Protein AF-A0A5M3MDR3-F1 (afdb_monomer_lite)

Sequence (171 aa):
MSASATVILEPVQQASSDFPTKTIELSDGSDPTILGKEGGPFQAVCQPGNGYFPSFEPPKTGSRTLKAFHARLRYDAAQSKVFIENDADHYGSWVFRNVPEGVDFVPLGHDSGKQTPNYELIALDTVGAKTDLRTGDIIQLGWRQPEPSANSPSRASHLPVCARVTVTLPI

Radius of gyration: 15.68 Å; chains: 1; bounding box: 40×36×50 Å

pLDDT: mean 81.67, std 16.54, range [41.62, 98.25]

Organism: Coniophora puteana (strain RWD-64-598) (NCBI:txid741705)

Secondary structure (DSSP, 8-state):
---EEEEEEEE-TTTS---PPEEEEEETTSPPEEEEETTSTT-----TTSSEE---BTTTB--SS--SS-EEEEEETTTTEEEEEE--SSS-EEEEESPPTT------BTT--S---S-EEEEE-STT-EEEE-TT-EEEESPBPPPP-TT-S-----PPEEEEEEEE---

Structure (mmCIF, N/CA/C/O backbone):
data_AF-A0A5M3MDR3-F1
#
_entry.id   AF-A0A5M3MDR3-F1
#
loop_
_atom_site.group_PDB
_atom_site.id
_atom_site.type_symbol
_atom_site.label_atom_id
_atom_site.label_alt_id
_atom_site.label_comp_id
_atom_site.label_asym_id
_atom_site.label_entity_id
_atom_site.label_seq_id
_atom_site.pdbx_PDB_ins_code
_atom_site.Cartn_x
_atom_site.Cartn_y
_atom_site.Cartn_z
_atom_site.occupancy
_atom_site.B_iso_or_equiv
_atom_site.auth_seq_id
_atom_site.auth_comp_id
_atom_site.auth_asym_id
_atom_site.auth_atom_id
_atom_site.pdbx_PDB_model_num
ATOM 1 N N . MET A 1 1 ? -8.427 12.213 22.757 1.00 56.41 1 MET A N 1
ATOM 2 C CA . MET A 1 1 ? -7.313 11.512 22.089 1.00 56.41 1 MET A CA 1
ATOM 3 C C . MET A 1 1 ? -7.760 11.292 20.658 1.00 56.41 1 MET A C 1
ATOM 5 O O . MET A 1 1 ? -8.879 10.824 20.491 1.00 56.41 1 MET A O 1
ATOM 9 N N . SER A 1 2 ? -6.989 11.719 19.657 1.00 73.56 2 SER A N 1
ATOM 10 C CA . SER A 1 2 ? -7.321 11.399 18.262 1.00 73.56 2 SER A CA 1
ATOM 11 C C . SER A 1 2 ? -7.068 9.912 18.041 1.00 73.56 2 SER A C 1
ATOM 13 O O . SER A 1 2 ? -6.025 9.411 18.455 1.00 73.56 2 SER A O 1
ATOM 15 N N . ALA A 1 3 ? -8.035 9.205 17.461 1.00 87.38 3 ALA A N 1
ATOM 16 C CA . ALA A 1 3 ? -7.879 7.795 17.134 1.00 87.38 3 ALA A CA 1
ATOM 17 C C . ALA A 1 3 ? -6.801 7.645 16.046 1.00 87.38 3 ALA A C 1
ATOM 19 O O . ALA A 1 3 ? -6.804 8.402 15.071 1.00 87.38 3 ALA A O 1
ATOM 20 N N . SER A 1 4 ? -5.894 6.683 16.209 1.00 92.69 4 SER A N 1
ATOM 21 C CA . SER A 1 4 ? -4.832 6.399 15.245 1.00 92.69 4 SER A CA 1
ATOM 22 C C . SER A 1 4 ? -4.782 4.919 14.894 1.00 92.69 4 SER A C 1
ATOM 24 O O . SER A 1 4 ? -5.032 4.065 15.742 1.00 92.69 4 SER A O 1
ATOM 26 N N . ALA A 1 5 ? -4.459 4.627 13.640 1.00 96.38 5 ALA A N 1
ATOM 27 C CA . ALA A 1 5 ? -4.195 3.288 13.143 1.00 96.38 5 ALA A CA 1
ATOM 28 C C . ALA A 1 5 ? -2.736 3.181 12.694 1.00 96.38 5 ALA A C 1
ATOM 30 O O . ALA A 1 5 ? -2.191 4.120 12.114 1.00 96.38 5 ALA A O 1
ATOM 31 N N . THR A 1 6 ? -2.134 2.015 12.891 1.00 97.44 6 THR A N 1
ATOM 32 C CA . THR A 1 6 ? -0.787 1.710 12.404 1.00 97.44 6 THR A CA 1
ATOM 33 C C . THR A 1 6 ? -0.889 0.808 11.180 1.00 97.44 6 THR A C 1
ATOM 35 O O . THR A 1 6 ? -1.601 -0.198 11.193 1.00 97.44 6 THR A O 1
ATOM 38 N N . VAL A 1 7 ? -0.151 1.143 10.124 1.00 98.12 7 VAL A N 1
ATOM 39 C CA . VAL A 1 7 ? 0.014 0.309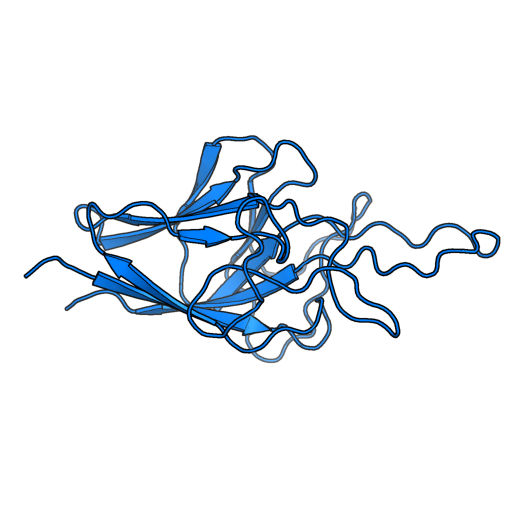 8.930 1.00 98.12 7 VAL A CA 1
ATOM 40 C C . VAL A 1 7 ? 1.468 -0.118 8.822 1.00 98.12 7 VAL A C 1
ATOM 42 O O . VAL A 1 7 ? 2.362 0.726 8.760 1.00 98.12 7 VAL A O 1
ATOM 45 N N . ILE A 1 8 ? 1.700 -1.425 8.756 1.00 98.06 8 ILE A N 1
ATOM 46 C CA . ILE A 1 8 ? 3.015 -1.997 8.480 1.00 98.06 8 ILE A CA 1
ATOM 47 C C . ILE A 1 8 ? 3.027 -2.521 7.043 1.00 98.06 8 ILE A C 1
ATOM 49 O O . ILE A 1 8 ? 2.125 -3.260 6.648 1.00 98.06 8 ILE A O 1
ATOM 53 N N . LEU A 1 9 ? 4.037 -2.123 6.266 1.00 96.56 9 LEU A N 1
ATOM 54 C CA . LEU A 1 9 ? 4.251 -2.558 4.884 1.00 96.56 9 LEU A CA 1
ATOM 55 C C . LEU A 1 9 ? 5.564 -3.332 4.793 1.00 96.56 9 LEU A C 1
ATOM 57 O O . LEU A 1 9 ? 6.644 -2.745 4.884 1.00 96.56 9 LEU A O 1
ATOM 61 N N . GLU A 1 10 ? 5.474 -4.641 4.595 1.00 93.94 10 GLU A N 1
ATOM 62 C CA . GLU A 1 10 ? 6.634 -5.529 4.499 1.00 93.94 10 GLU A CA 1
ATOM 63 C C . GLU A 1 10 ? 6.955 -5.854 3.038 1.00 93.94 10 GLU A C 1
ATOM 65 O O . GLU A 1 10 ? 6.036 -6.162 2.270 1.00 93.94 10 GLU A O 1
ATOM 70 N N . PRO A 1 11 ? 8.234 -5.816 2.623 1.00 90.56 11 PRO A N 1
ATOM 71 C CA . PRO A 1 11 ? 8.611 -6.143 1.256 1.00 90.56 11 PRO A CA 1
ATOM 72 C C . PRO A 1 11 ? 8.290 -7.603 0.933 1.00 90.56 11 PRO A C 1
ATOM 74 O O . PRO A 1 11 ? 8.631 -8.526 1.673 1.00 90.56 11 PRO A O 1
ATOM 77 N N . VAL A 1 12 ? 7.676 -7.828 -0.226 1.00 87.50 12 VAL A N 1
ATOM 78 C CA . VAL A 1 12 ? 7.453 -9.180 -0.743 1.00 87.50 12 VAL A CA 1
ATOM 79 C C . VAL A 1 12 ? 8.718 -9.633 -1.485 1.00 87.50 12 VAL A C 1
ATOM 81 O O . VAL A 1 12 ? 8.964 -9.204 -2.613 1.00 87.50 12 VAL A O 1
ATOM 84 N N . GLN A 1 13 ? 9.513 -10.498 -0.840 1.00 72.56 13 GLN A N 1
ATOM 85 C CA . GLN A 1 13 ? 10.902 -10.844 -1.212 1.00 72.56 13 GLN A CA 1
ATOM 86 C C . GLN A 1 13 ? 11.131 -11.254 -2.679 1.00 72.56 13 GLN A C 1
ATOM 88 O O . GLN A 1 13 ? 12.219 -11.045 -3.202 1.00 72.56 13 GLN A O 1
ATOM 93 N N . GLN A 1 14 ? 10.138 -11.833 -3.360 1.00 64.94 14 GLN A N 1
ATOM 94 C CA . GLN A 1 14 ? 10.282 -12.313 -4.746 1.00 64.94 14 GLN A CA 1
ATOM 95 C C . GLN A 1 14 ? 9.579 -11.434 -5.795 1.00 64.94 14 GLN A C 1
ATOM 97 O O . GLN A 1 14 ? 9.628 -11.721 -6.991 1.00 64.94 14 GLN A O 1
ATOM 102 N N . ALA A 1 15 ? 8.907 -10.369 -5.361 1.00 63.84 15 ALA A N 1
ATOM 103 C CA . ALA A 1 15 ? 7.922 -9.669 -6.177 1.00 63.84 15 ALA A CA 1
ATOM 104 C C . ALA A 1 15 ? 8.280 -8.206 -6.478 1.00 63.84 15 ALA A C 1
ATOM 106 O O . ALA A 1 15 ? 7.715 -7.606 -7.387 1.00 63.84 15 ALA A O 1
ATOM 107 N N . SER A 1 16 ? 9.191 -7.597 -5.724 1.00 66.44 16 SER A N 1
ATOM 108 C CA . SER A 1 16 ? 9.254 -6.138 -5.628 1.00 66.44 16 SER A CA 1
ATOM 109 C C . SER A 1 16 ? 10.668 -5.579 -5.706 1.00 66.44 16 SER A C 1
ATOM 111 O O . SER A 1 16 ? 11.651 -6.294 -5.551 1.00 66.44 16 SER A O 1
ATOM 113 N N . SER A 1 17 ? 10.760 -4.261 -5.897 1.00 69.38 17 SER A N 1
ATOM 114 C CA . SER A 1 17 ? 11.905 -3.488 -5.415 1.00 69.38 17 SER A CA 1
ATOM 115 C C . SER A 1 17 ? 12.130 -3.723 -3.917 1.00 69.38 17 SER A C 1
ATOM 117 O O . SER A 1 17 ? 11.156 -3.713 -3.161 1.00 69.38 17 SER A O 1
ATOM 119 N N . ASP A 1 18 ? 13.385 -3.860 -3.495 1.00 78.56 18 ASP A N 1
ATOM 120 C CA . ASP A 1 18 ? 13.758 -3.931 -2.080 1.00 78.56 18 ASP A CA 1
ATOM 121 C C . ASP A 1 18 ? 13.488 -2.597 -1.376 1.00 78.56 18 ASP A C 1
ATOM 123 O O . ASP A 1 18 ? 13.822 -1.535 -1.898 1.00 78.56 18 ASP A O 1
ATOM 127 N N . PHE A 1 19 ? 12.893 -2.642 -0.186 1.00 86.69 19 PHE A N 1
ATOM 128 C CA . PHE A 1 19 ? 12.720 -1.494 0.707 1.00 86.69 19 PHE A CA 1
ATOM 129 C C . PHE A 1 19 ? 12.670 -1.985 2.164 1.00 86.69 19 PHE A C 1
ATOM 131 O O . PHE A 1 19 ? 12.267 -3.124 2.402 1.00 86.69 19 PHE A O 1
ATOM 138 N N . PRO A 1 20 ? 13.080 -1.169 3.154 1.00 90.44 20 PRO A N 1
ATOM 139 C CA . PRO A 1 20 ? 12.924 -1.538 4.557 1.00 90.44 20 PRO A CA 1
ATOM 140 C C . PRO A 1 20 ? 11.441 -1.597 4.922 1.00 90.44 20 PRO A C 1
ATOM 142 O O . PRO A 1 20 ? 10.676 -0.760 4.442 1.00 90.44 20 PRO A O 1
ATOM 145 N N . THR A 1 21 ? 11.049 -2.512 5.812 1.00 94.12 21 THR A N 1
ATOM 146 C CA . THR A 1 21 ? 9.691 -2.538 6.375 1.00 94.12 21 THR A CA 1
ATOM 147 C C . THR A 1 21 ? 9.265 -1.139 6.812 1.00 94.12 21 THR A C 1
ATOM 149 O O . THR A 1 21 ? 10.010 -0.445 7.512 1.00 94.12 21 THR A O 1
ATOM 152 N N . LYS A 1 22 ? 8.080 -0.716 6.366 1.00 95.62 22 LYS A N 1
ATOM 153 C CA . LYS A 1 22 ? 7.514 0.584 6.724 1.00 95.62 22 LYS A CA 1
ATOM 154 C C . LYS A 1 22 ? 6.565 0.435 7.896 1.00 95.62 22 LYS A C 1
ATOM 156 O O . LYS A 1 22 ? 5.755 -0.482 7.877 1.00 95.62 22 LYS A O 1
ATOM 161 N N . THR A 1 23 ? 6.608 1.370 8.834 1.00 97.56 23 THR A N 1
ATOM 162 C CA . THR A 1 23 ? 5.627 1.524 9.911 1.00 97.56 23 THR A CA 1
ATOM 163 C C . THR A 1 23 ? 5.072 2.937 9.826 1.00 97.56 23 THR A C 1
ATOM 165 O O . THR A 1 23 ? 5.798 3.908 10.031 1.00 97.56 23 THR A O 1
ATOM 168 N N . ILE A 1 24 ? 3.796 3.050 9.469 1.00 96.62 24 ILE A N 1
ATOM 169 C CA . ILE A 1 24 ? 3.120 4.312 9.177 1.00 96.62 24 ILE A CA 1
ATOM 170 C C . ILE A 1 24 ? 1.986 4.497 10.182 1.00 96.62 24 ILE A C 1
ATOM 172 O O . ILE A 1 24 ? 1.055 3.696 10.228 1.00 96.62 24 ILE A O 1
ATOM 176 N N . GLU A 1 25 ? 2.055 5.575 10.956 1.00 96.12 25 GLU A N 1
ATOM 177 C CA . GLU A 1 25 ? 0.984 6.004 11.855 1.00 96.12 25 GLU A CA 1
ATOM 178 C C . GLU A 1 25 ? 0.010 6.914 11.100 1.00 96.12 25 GLU A C 1
ATOM 180 O O . GLU A 1 25 ? 0.407 7.916 10.504 1.00 96.12 25 GLU A O 1
ATOM 185 N N . LEU A 1 26 ? -1.275 6.574 11.129 1.00 95.44 26 LEU A N 1
ATOM 186 C CA . LEU A 1 26 ? -2.353 7.318 10.488 1.00 95.44 26 LEU A CA 1
ATOM 187 C C . LEU A 1 26 ? -3.300 7.834 11.566 1.00 95.44 26 LEU A C 1
ATOM 189 O O . LEU A 1 26 ? -3.950 7.046 12.247 1.00 95.44 26 LEU A O 1
ATOM 193 N N . SER A 1 27 ? -3.400 9.151 11.716 1.00 93.94 27 SER A N 1
ATOM 194 C CA . SER A 1 27 ? -4.342 9.767 12.652 1.00 93.94 27 SER A CA 1
ATOM 195 C C . SER A 1 27 ? -5.622 10.174 11.933 1.00 93.94 27 SER A C 1
ATOM 197 O O . SER A 1 27 ? -5.587 10.649 10.799 1.00 93.94 27 SER A O 1
ATOM 199 N N . ASP A 1 28 ? -6.766 10.014 12.591 1.00 91.31 28 ASP A N 1
ATOM 200 C CA . ASP A 1 28 ? -8.024 10.522 12.047 1.00 91.31 28 ASP A CA 1
ATOM 201 C C . ASP A 1 28 ? -7.974 12.053 11.916 1.00 91.31 28 ASP A C 1
ATOM 203 O O . ASP A 1 28 ? -7.486 12.756 12.806 1.00 91.31 28 ASP A O 1
ATOM 207 N N . GLY A 1 29 ? -8.441 12.567 10.777 1.00 85.19 29 GLY A N 1
ATOM 208 C CA . GLY A 1 29 ? -8.397 13.995 10.455 1.00 85.19 29 GLY A CA 1
ATOM 209 C C . GLY A 1 29 ? -7.013 14.562 10.106 1.00 85.19 29 GLY A C 1
ATOM 210 O O . GLY A 1 29 ? -6.923 15.764 9.857 1.00 85.19 29 GLY A O 1
ATOM 211 N N . SER A 1 30 ? -5.948 13.748 10.063 1.00 90.81 30 SER A N 1
ATOM 212 C CA . SER A 1 30 ? -4.655 14.185 9.521 1.00 90.81 30 SER A CA 1
ATOM 213 C C . SER A 1 30 ? -4.638 14.142 7.995 1.00 90.81 30 SER A C 1
ATOM 215 O O . SER A 1 30 ? -5.447 13.456 7.361 1.00 90.81 30 SER A O 1
ATOM 217 N N . ASP A 1 31 ? -3.658 14.824 7.402 1.00 91.62 31 ASP A N 1
ATOM 218 C CA . ASP A 1 31 ? -3.370 14.654 5.983 1.00 91.62 31 ASP A CA 1
ATOM 219 C C . ASP A 1 31 ? -3.078 13.176 5.672 1.00 91.62 31 ASP A C 1
ATOM 221 O O . ASP A 1 31 ? -2.485 12.464 6.497 1.00 91.62 31 ASP A O 1
ATOM 225 N N . PRO A 1 32 ? -3.507 12.683 4.498 1.00 94.00 32 PRO A N 1
ATOM 226 C CA . PRO A 1 32 ? -3.229 11.318 4.094 1.00 94.00 32 PRO A CA 1
ATOM 227 C C . PRO A 1 32 ? -1.722 11.097 3.945 1.00 94.00 32 PRO A C 1
ATOM 229 O O . PRO A 1 32 ? -0.998 11.949 3.425 1.00 94.00 32 PRO A O 1
ATOM 232 N N . THR A 1 33 ? -1.250 9.912 4.330 1.00 95.12 33 THR A N 1
ATOM 233 C CA . THR A 1 33 ? 0.142 9.541 4.070 1.00 95.12 33 THR A CA 1
ATOM 234 C C . THR A 1 33 ? 0.307 9.176 2.607 1.00 95.12 33 THR A C 1
ATOM 236 O O . THR A 1 33 ? -0.397 8.321 2.073 1.00 95.12 33 THR A O 1
ATOM 239 N N . ILE A 1 34 ? 1.275 9.806 1.961 1.00 94.81 34 ILE A N 1
ATOM 240 C CA . ILE A 1 34 ? 1.597 9.576 0.559 1.00 94.81 34 ILE A CA 1
ATOM 241 C C . ILE A 1 34 ? 2.454 8.321 0.436 1.00 94.81 34 ILE A C 1
ATOM 243 O O . ILE A 1 34 ? 3.503 8.215 1.071 1.00 94.81 34 ILE A O 1
ATOM 247 N N . LEU A 1 35 ? 2.028 7.416 -0.440 1.00 94.44 35 LEU A N 1
ATOM 248 C CA . LEU A 1 35 ? 2.840 6.334 -0.968 1.00 94.44 35 LEU A CA 1
ATOM 249 C C . LEU A 1 35 ? 3.414 6.758 -2.317 1.00 94.44 35 LEU A C 1
ATOM 251 O O . LEU A 1 35 ? 2.670 7.096 -3.243 1.00 94.44 35 LEU A O 1
ATOM 255 N N . GLY A 1 36 ? 4.734 6.751 -2.444 1.00 91.69 36 GLY A N 1
ATOM 256 C CA . GLY A 1 36 ? 5.355 7.302 -3.638 1.00 91.69 36 GLY A CA 1
ATOM 257 C C . GLY A 1 36 ? 6.845 7.064 -3.736 1.00 91.69 36 GLY A C 1
ATOM 258 O O . GLY A 1 36 ? 7.462 6.419 -2.897 1.00 91.69 36 GLY A O 1
ATOM 259 N N . LYS A 1 37 ? 7.429 7.557 -4.816 1.00 89.38 37 LYS A N 1
ATOM 260 C CA . LYS A 1 37 ? 8.850 7.393 -5.103 1.00 89.38 37 LYS A CA 1
ATOM 261 C C . LYS A 1 37 ? 9.685 8.395 -4.310 1.00 89.38 37 LYS A C 1
ATOM 263 O O . LYS A 1 37 ? 9.350 9.580 -4.264 1.00 89.38 37 LYS A O 1
ATOM 268 N N . GLU A 1 38 ? 10.786 7.926 -3.732 1.00 87.69 38 GLU A N 1
ATOM 269 C CA . GLU A 1 38 ? 11.810 8.793 -3.147 1.00 87.69 38 GLU A CA 1
ATOM 270 C C . GLU A 1 38 ? 12.342 9.795 -4.191 1.00 87.69 38 GLU A C 1
ATOM 272 O O . GLU A 1 38 ? 12.200 9.607 -5.407 1.00 87.69 38 GLU A O 1
ATOM 277 N N . GLY A 1 39 ? 12.929 10.895 -3.722 1.00 79.00 39 GLY A N 1
ATOM 278 C CA . GLY A 1 39 ? 13.385 11.969 -4.607 1.00 79.00 39 GLY A CA 1
ATOM 279 C C . GLY A 1 39 ? 12.241 12.723 -5.301 1.00 79.00 39 GLY A C 1
ATOM 280 O O . GLY A 1 39 ? 12.490 13.481 -6.236 1.00 79.00 39 GLY A O 1
ATOM 281 N N . GLY A 1 40 ? 10.988 12.521 -4.866 1.00 70.00 40 GLY A N 1
ATOM 282 C CA . GLY A 1 40 ? 9.816 13.294 -5.289 1.00 70.00 40 GLY A CA 1
ATOM 283 C C . GLY A 1 40 ? 9.928 14.800 -4.980 1.00 70.00 40 GLY A C 1
ATOM 284 O O . GLY A 1 40 ? 10.998 15.281 -4.610 1.00 70.00 40 GLY A O 1
ATOM 285 N N . PRO A 1 41 ? 8.838 15.584 -5.073 1.00 61.06 41 PRO A N 1
ATOM 286 C CA . PRO A 1 41 ? 8.884 17.053 -4.965 1.00 61.06 41 PRO A CA 1
ATOM 287 C C . PRO A 1 41 ? 9.341 17.598 -3.601 1.00 61.06 41 PRO A C 1
ATOM 289 O O . PRO A 1 41 ? 9.508 18.804 -3.455 1.00 61.06 41 PRO A O 1
ATOM 292 N N . PHE A 1 42 ? 9.608 16.718 -2.633 1.00 68.62 42 PHE A N 1
ATOM 293 C CA . PHE A 1 42 ? 10.167 17.048 -1.323 1.00 68.62 42 PHE A CA 1
ATOM 294 C C . PHE A 1 42 ? 11.563 16.463 -1.076 1.00 68.62 42 PHE A C 1
ATOM 296 O O . PHE A 1 42 ? 12.033 16.497 0.055 1.00 68.62 42 PHE A O 1
ATOM 303 N N . GLN A 1 43 ? 12.204 15.871 -2.093 1.00 75.19 43 GLN A N 1
ATOM 304 C CA . GLN A 1 43 ? 13.476 15.144 -1.951 1.00 75.19 43 GLN A CA 1
ATOM 305 C C . GLN A 1 43 ? 13.442 14.098 -0.821 1.00 75.19 43 GLN A C 1
ATOM 307 O O . GLN A 1 43 ? 14.444 13.826 -0.165 1.00 75.19 43 GLN A O 1
ATOM 312 N N . ALA A 1 44 ? 12.260 13.523 -0.575 1.00 82.62 44 ALA A N 1
ATOM 313 C CA . ALA A 1 44 ? 12.061 12.577 0.508 1.00 82.62 44 ALA A CA 1
ATOM 314 C C . ALA A 1 44 ? 12.904 11.319 0.275 1.00 82.62 44 ALA A C 1
ATOM 316 O O . ALA A 1 44 ? 12.945 10.799 -0.840 1.00 82.62 44 ALA A O 1
ATOM 317 N N . VAL A 1 45 ? 13.546 10.836 1.337 1.00 87.81 45 VAL A N 1
ATOM 318 C CA . VAL A 1 45 ? 14.370 9.621 1.334 1.00 87.81 45 VAL A CA 1
ATOM 319 C C . VAL A 1 45 ? 13.514 8.428 1.754 1.00 87.81 45 VAL A C 1
ATOM 321 O O . VAL A 1 45 ? 12.651 8.556 2.630 1.00 87.81 45 VAL A O 1
ATOM 324 N N . CYS A 1 46 ? 13.759 7.256 1.167 1.00 88.12 46 CYS A N 1
ATOM 325 C CA . CYS A 1 46 ? 13.144 6.014 1.619 1.00 88.12 46 CYS A CA 1
ATOM 326 C C . CYS A 1 46 ? 13.546 5.698 3.073 1.00 88.12 46 CYS A C 1
ATOM 328 O O . CYS A 1 46 ? 14.692 5.353 3.354 1.00 88.12 46 CYS A O 1
ATOM 330 N N . GLN A 1 47 ? 12.597 5.792 4.010 1.00 90.31 47 GLN A N 1
ATOM 331 C CA . GLN A 1 47 ? 12.833 5.521 5.435 1.00 90.31 47 GLN A CA 1
ATOM 332 C C . GLN A 1 47 ? 11.712 4.665 6.042 1.00 90.31 47 GLN A C 1
ATOM 334 O O . GLN A 1 47 ? 10.585 4.737 5.556 1.00 90.31 47 GLN A O 1
ATOM 339 N N . PRO A 1 48 ? 11.966 3.876 7.102 1.00 92.44 48 PRO A N 1
ATOM 340 C CA . PRO A 1 48 ? 10.941 3.028 7.722 1.00 92.44 48 PRO A CA 1
ATOM 341 C C . PRO A 1 48 ? 9.677 3.781 8.168 1.00 92.44 48 PRO A C 1
ATOM 343 O O . PRO A 1 48 ? 8.584 3.242 8.085 1.00 92.44 48 PRO A O 1
ATOM 346 N N . GLY A 1 49 ? 9.795 5.038 8.602 1.00 91.69 49 GLY A N 1
ATOM 347 C CA . GLY A 1 49 ? 8.666 5.820 9.127 1.00 91.69 49 GLY A CA 1
ATOM 348 C C . GLY A 1 49 ? 7.834 6.579 8.087 1.00 91.69 49 GLY A C 1
ATOM 349 O O . GLY A 1 49 ? 7.091 7.478 8.467 1.00 91.69 49 GLY A O 1
ATOM 350 N N . ASN A 1 50 ? 7.998 6.317 6.785 1.00 91.62 50 ASN A N 1
ATOM 351 C CA . ASN A 1 50 ? 7.286 7.049 5.733 1.00 91.62 50 ASN A CA 1
ATOM 352 C C . ASN A 1 50 ? 6.804 6.148 4.585 1.00 91.62 50 ASN A C 1
ATOM 354 O O . ASN A 1 50 ? 7.209 4.995 4.456 1.00 91.62 50 ASN A O 1
ATOM 358 N N . GLY A 1 51 ? 5.952 6.700 3.720 1.00 91.25 51 GLY A N 1
ATOM 359 C CA . GLY A 1 51 ? 5.425 6.005 2.544 1.00 91.25 51 GLY A CA 1
ATOM 360 C C . GLY A 1 51 ? 6.296 6.086 1.284 1.00 91.25 51 GLY A C 1
ATOM 361 O O . GLY A 1 51 ? 5.827 5.739 0.202 1.00 91.25 51 GLY A O 1
ATOM 362 N N . TYR A 1 52 ? 7.548 6.549 1.374 1.00 91.81 52 TYR A N 1
ATOM 363 C CA . TYR A 1 52 ? 8.405 6.698 0.194 1.00 91.81 52 TYR A CA 1
ATOM 364 C C . TYR A 1 52 ? 9.241 5.444 -0.070 1.00 91.81 52 TYR A C 1
ATOM 366 O O . TYR A 1 52 ? 9.879 4.911 0.838 1.00 91.81 52 TYR A O 1
ATOM 374 N N . PHE A 1 53 ? 9.271 4.989 -1.319 1.00 90.06 53 PHE A N 1
ATOM 375 C CA . PHE A 1 53 ? 9.973 3.784 -1.764 1.00 90.06 53 PHE A CA 1
ATOM 376 C C . PHE A 1 53 ? 11.163 4.120 -2.665 1.00 90.06 53 PHE A C 1
ATOM 378 O O . PHE A 1 53 ? 11.128 5.158 -3.334 1.00 90.06 53 PHE A O 1
ATOM 385 N N . PRO A 1 54 ? 12.185 3.246 -2.740 1.00 83.12 54 PRO A N 1
ATOM 386 C CA . PRO A 1 54 ? 13.387 3.528 -3.505 1.00 83.12 54 PRO A CA 1
ATOM 387 C C . PRO A 1 54 ? 13.101 3.839 -4.974 1.00 83.12 54 PRO A C 1
ATOM 389 O O . PRO A 1 54 ? 12.360 3.134 -5.673 1.00 83.12 54 PRO A O 1
ATOM 392 N N . SER A 1 55 ? 13.715 4.918 -5.433 1.00 75.56 55 SER A N 1
ATOM 393 C CA . SER A 1 55 ? 13.864 5.261 -6.833 1.00 75.56 55 SER A CA 1
ATOM 394 C C . SER A 1 55 ? 14.944 4.371 -7.423 1.00 75.56 55 SER A C 1
ATOM 396 O O . SER A 1 55 ? 15.764 3.808 -6.707 1.00 75.56 55 SER A O 1
ATOM 398 N N . PHE A 1 5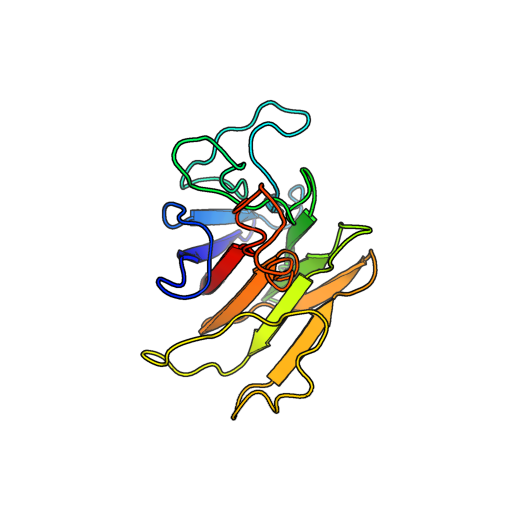6 ? 14.922 4.187 -8.740 1.00 67.75 56 PHE A N 1
ATOM 399 C CA . PHE A 1 56 ? 15.946 3.374 -9.374 1.00 67.75 56 PHE A CA 1
ATOM 400 C C . PHE A 1 56 ? 17.329 4.032 -9.245 1.00 67.75 56 PHE A C 1
ATOM 402 O O . PHE A 1 56 ? 17.611 4.969 -9.994 1.00 67.75 56 PHE A O 1
ATOM 409 N N . GLU A 1 57 ? 18.201 3.489 -8.392 1.00 54.72 57 GLU A N 1
ATOM 410 C CA . GLU A 1 57 ? 19.622 3.853 -8.336 1.00 54.72 57 GLU A CA 1
ATOM 411 C C . GLU A 1 57 ? 20.526 2.696 -8.820 1.00 54.72 57 GLU A C 1
ATOM 413 O O . GLU A 1 57 ? 20.338 1.532 -8.437 1.00 54.72 57 GLU A O 1
ATOM 418 N N . PRO A 1 58 ? 21.515 2.960 -9.700 1.00 46.56 58 PRO A N 1
ATOM 419 C CA . PRO A 1 58 ? 22.586 2.006 -9.993 1.00 46.56 58 PRO A CA 1
ATOM 420 C C . PRO A 1 58 ? 23.395 1.697 -8.716 1.00 46.56 58 PRO A C 1
ATOM 422 O O . PRO A 1 58 ? 23.702 2.629 -7.981 1.00 46.56 58 PRO A O 1
ATOM 425 N N . PRO A 1 59 ? 23.811 0.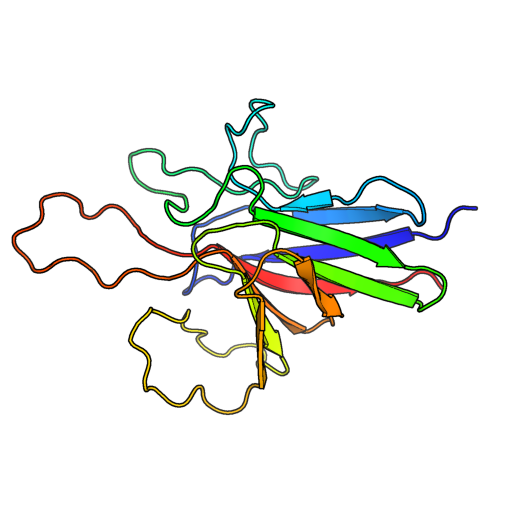441 -8.446 1.00 46.50 59 PRO A N 1
ATOM 426 C CA . PRO A 1 59 ? 23.885 -0.690 -9.370 1.00 46.50 59 PRO A CA 1
ATOM 427 C C . PRO A 1 59 ? 22.642 -1.594 -9.435 1.00 46.50 59 PRO A C 1
ATOM 429 O O . PRO A 1 59 ? 22.698 -2.554 -10.202 1.00 46.50 59 PRO A O 1
ATOM 432 N N . LYS A 1 60 ? 21.559 -1.300 -8.694 1.00 52.81 60 LYS A N 1
ATOM 433 C CA . LYS A 1 60 ? 20.158 -1.767 -8.862 1.00 52.81 60 LYS A CA 1
ATOM 434 C C . LYS A 1 60 ? 19.456 -1.754 -7.503 1.00 52.81 60 LYS A C 1
ATOM 436 O O . LYS A 1 60 ? 19.694 -2.668 -6.729 1.00 52.81 60 LYS A O 1
ATOM 441 N N . THR A 1 61 ? 18.498 -0.862 -7.304 1.00 56.31 61 THR A N 1
ATOM 442 C CA . THR A 1 61 ? 17.274 -1.096 -6.510 1.00 56.31 61 THR A CA 1
ATOM 443 C C . THR A 1 61 ? 16.278 0.011 -6.857 1.00 56.31 61 THR A C 1
ATOM 445 O O . THR A 1 61 ? 16.702 1.108 -7.192 1.00 56.31 61 THR A O 1
ATOM 448 N N . GLY A 1 62 ? 14.970 -0.275 -6.858 1.00 56.88 62 GLY A N 1
ATOM 449 C CA . GLY A 1 62 ? 13.910 0.735 -7.015 1.00 56.88 62 GLY A CA 1
ATOM 450 C C . GLY A 1 62 ? 12.972 0.561 -8.216 1.00 56.88 62 GLY A C 1
ATOM 451 O O . GLY A 1 62 ? 13.249 -0.187 -9.160 1.00 56.88 62 GLY A O 1
ATOM 452 N N . SER A 1 63 ? 11.831 1.257 -8.163 1.00 69.38 63 SER A N 1
ATOM 453 C CA . SER A 1 63 ? 10.754 1.151 -9.158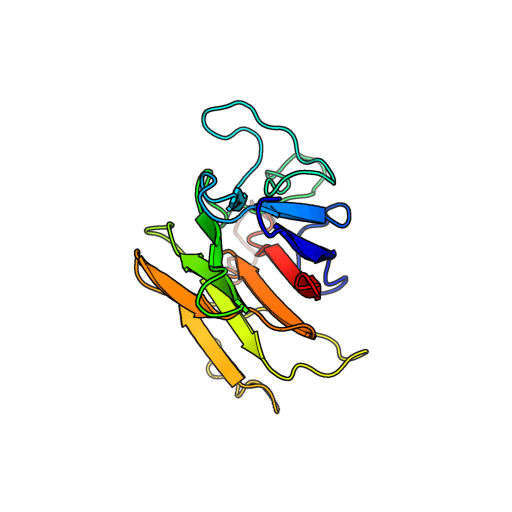 1.00 69.38 63 SER A CA 1
ATOM 454 C C . SER A 1 63 ? 10.745 2.327 -10.140 1.00 69.38 63 SER A C 1
ATOM 456 O O . SER A 1 63 ? 10.709 3.496 -9.752 1.00 69.38 63 SER A O 1
ATOM 458 N N . ARG A 1 64 ? 10.728 2.020 -11.446 1.00 73.06 64 ARG A N 1
ATOM 459 C CA . ARG A 1 64 ? 10.474 3.007 -12.517 1.00 73.06 64 ARG A CA 1
ATOM 460 C C . ARG A 1 64 ? 8.991 3.280 -12.753 1.00 73.06 64 ARG A C 1
ATOM 462 O O . ARG A 1 64 ? 8.657 4.260 -13.415 1.00 73.06 64 ARG A O 1
ATOM 469 N N . THR A 1 65 ? 8.120 2.406 -12.261 1.00 79.38 65 THR A N 1
ATOM 470 C CA . THR A 1 65 ? 6.677 2.474 -12.500 1.00 79.38 65 THR A CA 1
ATOM 471 C C . THR A 1 65 ? 5.945 3.256 -11.408 1.00 79.38 65 THR A C 1
ATOM 473 O O . THR A 1 65 ? 4.820 3.705 -11.614 1.00 79.38 65 THR A O 1
ATOM 476 N N . LEU A 1 66 ? 6.626 3.532 -10.295 1.00 86.75 66 LEU A N 1
ATOM 477 C CA . LEU A 1 66 ? 6.128 4.361 -9.209 1.00 86.75 66 LEU A CA 1
ATOM 478 C C . LEU A 1 66 ? 6.256 5.870 -9.504 1.00 86.75 66 LEU A C 1
ATOM 480 O O . LEU A 1 66 ? 7.305 6.371 -9.926 1.00 86.75 66 LEU A O 1
ATOM 484 N N . LYS A 1 67 ? 5.183 6.618 -9.231 1.00 87.81 67 LYS A N 1
ATOM 485 C CA . LYS A 1 67 ? 5.153 8.091 -9.286 1.00 87.81 67 LYS A CA 1
ATOM 486 C C . LYS A 1 67 ? 5.590 8.686 -7.945 1.00 87.81 67 LYS A C 1
ATOM 488 O O . LYS A 1 67 ? 5.567 8.013 -6.922 1.00 87.81 67 LYS A O 1
ATOM 493 N N . ALA A 1 68 ? 5.978 9.961 -7.940 1.00 88.38 68 ALA A N 1
ATOM 494 C CA . ALA A 1 68 ? 6.321 10.668 -6.701 1.00 88.38 68 ALA A CA 1
ATOM 495 C C . ALA A 1 68 ? 5.133 10.747 -5.722 1.00 88.38 68 ALA A C 1
ATOM 497 O O . ALA A 1 68 ? 5.318 10.574 -4.524 1.00 88.38 68 ALA A O 1
ATOM 498 N N . PHE A 1 69 ? 3.927 10.932 -6.259 1.00 91.19 69 PHE A N 1
ATOM 499 C CA . PHE A 1 69 ? 2.648 10.761 -5.575 1.00 91.19 69 PHE A CA 1
ATOM 500 C C . PHE A 1 69 ? 1.908 9.652 -6.306 1.00 91.19 69 PHE A C 1
ATOM 502 O O . PHE A 1 69 ? 1.538 9.843 -7.463 1.00 91.19 69 PHE A O 1
ATOM 509 N N . HIS A 1 70 ? 1.815 8.466 -5.709 1.00 93.12 70 HIS A N 1
ATOM 510 C CA . HIS A 1 70 ? 1.274 7.306 -6.411 1.00 93.12 70 HIS A CA 1
ATOM 511 C C . HIS A 1 70 ? -0.014 6.788 -5.782 1.00 93.12 70 HIS A C 1
ATOM 513 O O . HIS A 1 70 ? -0.996 6.560 -6.480 1.00 93.12 70 HIS A O 1
ATOM 519 N N . ALA A 1 71 ? -0.026 6.650 -4.464 1.00 96.38 71 ALA A N 1
ATOM 520 C CA . ALA A 1 71 ? -1.224 6.312 -3.718 1.00 96.38 71 ALA A CA 1
ATOM 521 C C . ALA A 1 71 ? -1.250 7.070 -2.392 1.00 96.38 71 ALA A C 1
ATOM 523 O O . ALA A 1 71 ? -0.265 7.686 -1.982 1.00 96.38 71 ALA A O 1
ATOM 524 N N . ARG A 1 72 ? -2.392 7.033 -1.717 1.00 96.81 72 ARG A N 1
ATOM 525 C CA . ARG A 1 72 ? -2.608 7.670 -0.420 1.00 96.81 72 ARG A CA 1
ATOM 526 C C . ARG A 1 72 ? -3.164 6.659 0.562 1.00 96.81 72 ARG A C 1
ATOM 528 O O . ARG A 1 72 ? -4.071 5.908 0.218 1.00 96.81 72 ARG A O 1
ATOM 535 N N . LEU A 1 73 ? -2.639 6.673 1.780 1.00 97.75 73 LEU A N 1
ATOM 536 C CA . LEU A 1 73 ? -3.194 5.960 2.921 1.00 97.75 73 LEU A CA 1
ATOM 537 C C . LEU A 1 73 ? -3.940 6.934 3.821 1.00 97.75 73 LEU A C 1
ATOM 539 O O . LEU A 1 73 ? -3.426 8.005 4.154 1.00 97.75 73 LEU A O 1
ATOM 543 N N . ARG A 1 74 ? -5.139 6.547 4.248 1.00 96.81 74 ARG A N 1
ATOM 544 C CA . ARG A 1 74 ? -5.950 7.343 5.172 1.00 96.81 74 ARG A CA 1
ATOM 545 C C . ARG A 1 74 ? -6.675 6.445 6.159 1.00 96.81 74 ARG A C 1
ATOM 547 O O . ARG A 1 74 ? -7.291 5.464 5.752 1.00 96.81 74 ARG A O 1
ATOM 554 N N . TYR A 1 75 ? -6.627 6.809 7.434 1.00 96.94 75 TYR A N 1
ATOM 555 C CA . TYR A 1 75 ? -7.479 6.216 8.457 1.00 96.94 75 TYR A CA 1
ATOM 556 C C . TYR A 1 75 ? -8.803 6.987 8.536 1.00 96.94 75 TYR A C 1
ATOM 558 O O . TYR A 1 75 ? -8.814 8.213 8.464 1.00 96.94 75 TYR A O 1
ATOM 566 N N . ASP A 1 76 ? -9.908 6.255 8.625 1.00 95.12 76 ASP A N 1
ATOM 567 C CA . ASP A 1 76 ? -11.257 6.774 8.833 1.00 95.12 76 ASP A CA 1
ATOM 568 C C . ASP A 1 76 ? -11.788 6.185 10.144 1.00 95.12 76 ASP A C 1
ATOM 570 O O . ASP A 1 76 ? -12.120 4.993 10.209 1.00 95.12 76 ASP A O 1
ATOM 574 N N . ALA A 1 77 ? -11.846 7.010 11.195 1.00 93.94 77 ALA A N 1
ATOM 575 C CA . ALA A 1 77 ? -12.292 6.554 12.509 1.00 93.94 77 ALA A CA 1
ATOM 576 C C . ALA A 1 77 ? -13.786 6.218 12.558 1.00 93.94 77 ALA A C 1
ATOM 578 O O . ALA A 1 77 ? -14.173 5.329 13.314 1.00 93.94 77 ALA A O 1
ATOM 579 N N . ALA A 1 78 ? -14.619 6.871 11.741 1.00 93.06 78 ALA A N 1
ATOM 580 C CA . ALA A 1 78 ? -16.059 6.615 11.713 1.00 93.06 78 ALA A CA 1
ATOM 581 C C . ALA A 1 78 ? -16.374 5.210 11.184 1.00 93.06 78 ALA A C 1
ATOM 583 O O . ALA A 1 78 ? -17.360 4.596 11.589 1.00 93.06 78 ALA A O 1
ATOM 584 N N . GLN A 1 79 ? -15.528 4.697 10.288 1.00 93.69 79 GLN A N 1
ATOM 585 C CA . GLN A 1 79 ? -15.645 3.343 9.746 1.00 93.69 79 GLN A CA 1
ATOM 586 C C . GLN A 1 79 ? -14.708 2.332 10.413 1.00 93.69 79 GLN A C 1
ATOM 588 O O . GLN A 1 79 ? -14.808 1.145 10.103 1.00 93.69 79 GLN A O 1
ATOM 593 N N . SER A 1 80 ? -13.792 2.794 11.271 1.00 94.25 80 SER A N 1
ATOM 594 C CA . SER A 1 80 ? -12.675 2.011 11.810 1.00 94.25 80 SER A CA 1
ATOM 595 C C . SER A 1 80 ? -11.927 1.261 10.701 1.00 94.25 80 SER A C 1
ATOM 597 O O . SER A 1 80 ? -11.745 0.047 10.758 1.00 94.25 80 SER A O 1
ATOM 599 N N . LYS A 1 81 ? -11.539 1.980 9.640 1.00 96.62 81 LYS A N 1
ATOM 600 C CA . LYS A 1 81 ? -10.888 1.401 8.453 1.00 96.62 81 LYS A CA 1
ATOM 601 C C . LYS A 1 81 ? -9.713 2.239 7.985 1.00 96.62 81 LYS A C 1
ATOM 603 O O . LYS A 1 81 ? -9.750 3.465 8.027 1.00 96.62 81 LYS A O 1
ATOM 608 N N . VAL A 1 82 ? -8.700 1.560 7.459 1.00 97.94 82 VAL A N 1
ATOM 609 C CA . VAL A 1 82 ? -7.651 2.183 6.649 1.00 97.94 82 VAL A CA 1
ATOM 610 C C . VAL A 1 82 ? -8.020 2.012 5.183 1.00 97.94 82 VAL A C 1
ATOM 612 O O . VAL A 1 82 ? -8.403 0.924 4.767 1.00 97.94 82 VAL A O 1
ATOM 615 N N . PHE A 1 83 ? -7.894 3.075 4.399 1.00 98.06 83 PHE A N 1
ATOM 616 C CA . PHE A 1 83 ? -8.107 3.063 2.958 1.00 98.06 83 PHE A CA 1
ATOM 617 C C . PHE A 1 83 ? -6.801 3.320 2.221 1.00 98.06 83 PHE A C 1
ATOM 619 O O . PHE A 1 83 ? -6.006 4.162 2.644 1.00 98.06 83 PHE A O 1
ATOM 626 N N . ILE A 1 84 ? -6.640 2.641 1.089 1.00 98.25 84 ILE A N 1
ATOM 627 C CA . ILE A 1 84 ? -5.710 3.028 0.033 1.00 98.25 84 ILE A CA 1
ATOM 628 C C . ILE A 1 84 ? -6.496 3.648 -1.120 1.00 98.25 84 ILE A C 1
ATOM 630 O O . ILE A 1 84 ? -7.533 3.123 -1.524 1.00 98.25 84 ILE A O 1
ATOM 634 N N . GLU A 1 85 ? -5.999 4.761 -1.641 1.00 97.62 85 GLU A N 1
ATOM 635 C CA . GLU A 1 85 ? -6.555 5.471 -2.791 1.00 97.62 85 GLU A CA 1
ATOM 636 C C . GLU A 1 85 ? -5.467 5.670 -3.845 1.00 97.62 85 GLU A C 1
ATOM 638 O O . GLU A 1 85 ? -4.360 6.101 -3.518 1.00 97.62 85 GLU A O 1
ATOM 643 N N . ASN A 1 86 ? -5.769 5.348 -5.101 1.00 95.75 86 ASN A N 1
ATOM 644 C CA . ASN A 1 86 ? -4.863 5.588 -6.215 1.00 95.75 86 ASN A CA 1
ATOM 645 C C . ASN A 1 86 ? -4.855 7.079 -6.581 1.00 95.75 86 ASN A C 1
ATOM 647 O O . ASN A 1 86 ? -5.894 7.657 -6.893 1.00 95.75 86 ASN A O 1
ATOM 651 N N . ASP A 1 87 ? -3.669 7.681 -6.584 1.00 93.62 87 ASP A N 1
ATOM 652 C CA . ASP A 1 87 ? -3.438 9.085 -6.954 1.00 93.62 87 ASP A CA 1
ATOM 653 C C . ASP A 1 87 ? -2.601 9.194 -8.242 1.00 93.62 87 ASP A C 1
ATOM 655 O O . ASP A 1 87 ? -2.378 10.279 -8.775 1.00 93.62 87 ASP A O 1
ATOM 659 N N . ALA A 1 88 ? -2.126 8.058 -8.765 1.00 85.75 88 ALA A N 1
ATOM 660 C CA . ALA A 1 88 ? -1.383 8.001 -10.008 1.00 85.75 88 ALA A CA 1
ATOM 661 C C . ALA A 1 88 ? -2.317 7.967 -11.220 1.00 85.75 88 ALA A C 1
ATOM 663 O O . ALA A 1 88 ? -3.157 7.081 -11.373 1.00 85.75 88 ALA A O 1
ATOM 664 N N . ASP A 1 89 ? -2.053 8.870 -12.160 1.00 81.38 89 ASP A N 1
ATOM 665 C CA . ASP A 1 89 ? -2.608 8.883 -13.517 1.00 81.38 89 ASP A CA 1
ATOM 666 C C . ASP A 1 89 ? -1.973 7.836 -14.449 1.00 81.38 89 ASP A C 1
ATOM 668 O O . ASP A 1 89 ? -2.159 7.853 -15.664 1.00 81.38 89 ASP A O 1
ATOM 672 N N . HIS A 1 90 ? -1.152 6.952 -13.888 1.00 76.50 90 HIS A N 1
ATOM 673 C CA . HIS A 1 90 ? -0.239 6.122 -14.640 1.00 76.50 90 HIS A CA 1
ATOM 674 C C . HIS A 1 90 ? 0.091 4.862 -13.864 1.00 76.50 90 HIS A C 1
ATOM 676 O O . HIS A 1 90 ? 0.543 4.921 -12.720 1.00 76.50 90 HIS A O 1
ATOM 682 N N . TYR A 1 91 ? -0.081 3.731 -14.539 1.00 82.38 91 TYR A N 1
ATOM 683 C CA . TYR A 1 91 ? 0.281 2.411 -14.046 1.00 82.38 91 TYR A CA 1
ATOM 684 C C . TYR A 1 91 ? -0.435 1.935 -12.785 1.00 82.38 91 TYR A C 1
ATOM 686 O O . TYR A 1 91 ? -0.031 0.882 -12.329 1.00 82.38 91 TYR A O 1
ATOM 694 N N . GLY A 1 92 ? -1.452 2.642 -12.277 1.00 87.88 92 GLY A N 1
ATOM 695 C CA . GLY A 1 92 ? -2.424 2.177 -11.278 1.00 87.88 92 GLY A CA 1
ATOM 696 C C . GLY A 1 92 ? -1.873 1.613 -9.964 1.00 87.88 92 GLY A C 1
ATOM 697 O O . GLY A 1 92 ? -0.671 1.471 -9.746 1.00 87.88 92 GLY A O 1
ATOM 698 N N . SER A 1 93 ? -2.799 1.254 -9.081 1.00 92.38 93 SER A N 1
ATOM 699 C CA . SER A 1 93 ? -2.524 0.467 -7.879 1.00 92.38 93 SER A CA 1
ATOM 700 C C . SER A 1 93 ? -3.425 -0.766 -7.849 1.00 92.38 93 SER A C 1
ATOM 702 O O . SER A 1 93 ? -4.542 -0.746 -8.363 1.00 92.38 93 SER A O 1
ATOM 704 N N . TRP A 1 94 ? -2.963 -1.847 -7.230 1.00 92.50 94 TRP A N 1
ATOM 705 C CA . TRP A 1 94 ? -3.753 -3.068 -7.060 1.00 92.50 94 TRP A CA 1
ATOM 706 C C . TRP A 1 94 ? -3.681 -3.554 -5.626 1.00 92.50 94 TRP A C 1
ATOM 708 O O . TRP A 1 94 ? -2.640 -3.448 -4.977 1.00 92.50 94 TRP A O 1
ATOM 718 N N . VAL A 1 95 ? -4.787 -4.124 -5.159 1.00 94.25 95 VAL A N 1
ATOM 719 C CA . VAL A 1 95 ? -4.859 -4.817 -3.874 1.00 94.25 95 VAL A CA 1
ATOM 720 C C . VAL A 1 95 ? -5.215 -6.271 -4.132 1.00 94.25 95 VAL A C 1
ATOM 722 O O . VAL A 1 95 ? -6.222 -6.574 -4.771 1.00 94.25 95 VAL A O 1
ATOM 725 N N . PHE A 1 96 ? -4.371 -7.164 -3.636 1.00 92.88 96 PHE A N 1
ATOM 726 C CA . PHE A 1 96 ? -4.551 -8.604 -3.684 1.00 92.88 96 PHE A CA 1
ATOM 727 C C . PHE A 1 96 ? -4.967 -9.068 -2.299 1.00 92.88 96 PHE A C 1
ATOM 729 O O . PHE A 1 96 ? -4.206 -8.944 -1.340 1.00 92.88 96 PHE A O 1
ATOM 736 N N . ARG A 1 97 ? -6.179 -9.595 -2.194 1.00 92.81 97 ARG A N 1
ATOM 737 C CA . ARG A 1 97 ? -6.803 -9.958 -0.927 1.00 92.81 97 ARG A CA 1
ATOM 738 C C . ARG A 1 97 ? -6.912 -11.465 -0.778 1.00 92.81 97 ARG A C 1
ATOM 740 O O . ARG A 1 97 ? -7.167 -12.178 -1.746 1.00 92.81 97 ARG A O 1
ATOM 747 N N . ASN A 1 98 ? -6.771 -11.936 0.461 1.00 89.94 98 ASN A N 1
ATOM 748 C CA . ASN A 1 98 ? -6.722 -13.358 0.815 1.00 89.94 98 ASN A CA 1
ATOM 749 C C . ASN A 1 98 ? -5.513 -14.087 0.203 1.00 89.94 98 ASN A C 1
ATOM 751 O O . ASN A 1 98 ? -5.609 -15.264 -0.137 1.00 89.94 98 ASN A O 1
ATOM 755 N N . VAL A 1 99 ? -4.370 -13.404 0.059 1.00 87.31 99 VAL A N 1
ATOM 756 C CA . VAL A 1 99 ? -3.126 -14.053 -0.371 1.00 87.31 99 VAL A CA 1
ATOM 757 C C . VAL A 1 99 ? -2.558 -14.860 0.805 1.00 87.31 99 VAL A C 1
ATOM 759 O O . VAL A 1 99 ? -2.205 -14.259 1.826 1.00 87.31 99 VAL A O 1
ATOM 762 N N . PRO A 1 100 ? -2.425 -16.197 0.697 1.00 84.88 100 PRO A N 1
ATOM 763 C CA . PRO A 1 100 ? -1.880 -17.005 1.783 1.00 84.88 100 PRO A CA 1
ATOM 764 C C . PRO A 1 100 ? -0.483 -16.537 2.212 1.00 84.88 100 PRO A C 1
ATOM 766 O O . PRO A 1 100 ? 0.260 -15.916 1.447 1.00 84.88 100 PRO A O 1
ATOM 769 N N . GLU A 1 101 ? -0.103 -16.811 3.453 1.00 82.12 101 GLU A N 1
ATOM 770 C CA . GLU A 1 101 ? 1.289 -16.652 3.877 1.00 82.12 101 GLU A CA 1
ATOM 771 C C . GLU A 1 101 ? 2.164 -17.754 3.267 1.00 82.12 101 GLU A C 1
ATOM 773 O O . GLU A 1 101 ? 1.697 -18.858 2.992 1.00 82.12 101 GLU A O 1
ATOM 778 N N . GLY A 1 102 ? 3.440 -17.445 3.026 1.00 75.75 102 GLY A N 1
ATOM 779 C CA . GLY A 1 102 ? 4.418 -18.422 2.538 1.00 75.75 102 GLY A CA 1
ATOM 780 C C . GLY A 1 102 ? 4.269 -18.857 1.075 1.00 75.75 102 GLY A C 1
ATOM 781 O O . GLY A 1 102 ? 4.961 -19.783 0.665 1.00 75.75 102 GLY A O 1
ATOM 782 N N . VAL A 1 103 ? 3.400 -18.217 0.282 1.00 73.44 103 VAL A N 1
ATOM 783 C CA . VAL A 1 103 ? 3.313 -18.463 -1.170 1.00 73.44 103 VAL A CA 1
ATOM 784 C C . VAL A 1 103 ? 4.175 -17.483 -1.958 1.00 73.44 103 VAL A C 1
ATOM 786 O O . VAL A 1 103 ? 4.237 -16.293 -1.635 1.00 73.44 103 VAL A O 1
ATOM 789 N N . ASP A 1 104 ? 4.784 -17.979 -3.035 1.00 71.50 104 ASP A N 1
ATOM 790 C CA . ASP A 1 104 ? 5.505 -17.154 -4.001 1.00 71.50 104 ASP A CA 1
ATOM 791 C C . ASP A 1 104 ? 4.506 -16.239 -4.727 1.00 71.50 104 ASP A C 1
ATOM 793 O O . ASP A 1 104 ? 3.738 -16.661 -5.597 1.00 71.50 104 ASP A O 1
ATOM 797 N N . PHE A 1 105 ? 4.476 -14.967 -4.333 1.00 79.31 105 PHE A N 1
ATOM 798 C CA . PHE A 1 105 ? 3.628 -13.965 -4.965 1.00 79.31 105 PHE A CA 1
ATOM 799 C C . PHE A 1 105 ? 4.299 -13.427 -6.230 1.00 79.31 105 PHE A C 1
ATOM 801 O O . PHE A 1 105 ? 5.454 -12.999 -6.209 1.00 79.31 105 PHE A O 1
ATOM 808 N N . VAL A 1 106 ? 3.548 -13.402 -7.331 1.00 78.50 106 VAL A N 1
ATOM 809 C CA . VAL A 1 106 ? 4.017 -12.883 -8.618 1.00 78.50 106 VAL A CA 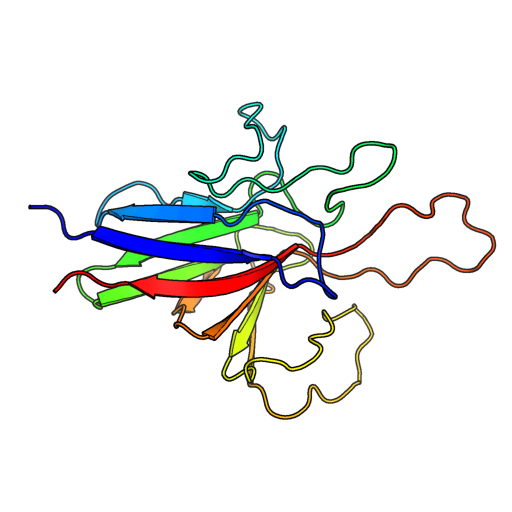1
ATOM 810 C C . VAL A 1 106 ? 3.219 -11.622 -8.962 1.00 78.50 106 VAL A C 1
ATOM 812 O O . VAL A 1 106 ? 2.008 -11.727 -9.154 1.00 78.50 106 VAL A O 1
ATOM 815 N N . PRO A 1 107 ? 3.867 -10.448 -9.091 1.00 76.31 107 PRO A N 1
ATOM 816 C CA . PRO A 1 107 ? 3.193 -9.215 -9.481 1.00 76.31 107 PRO A CA 1
ATOM 817 C C . PRO A 1 107 ? 2.550 -9.320 -10.857 1.00 76.31 107 PRO A C 1
ATOM 819 O O . PRO A 1 107 ? 3.105 -9.949 -11.769 1.00 76.31 107 PRO A O 1
ATOM 822 N N . LEU A 1 108 ? 1.443 -8.606 -11.040 1.00 74.31 108 LEU A N 1
ATOM 823 C CA . LEU A 1 108 ? 0.789 -8.512 -12.339 1.00 74.31 108 LEU A CA 1
ATOM 824 C C . LEU A 1 108 ? 1.610 -7.663 -13.312 1.00 74.31 108 LEU A C 1
ATOM 826 O O . LEU A 1 108 ? 2.074 -6.562 -12.993 1.00 74.31 108 LEU A O 1
ATOM 830 N N . GLY A 1 109 ? 1.744 -8.192 -14.529 1.00 66.31 109 GLY A N 1
ATOM 831 C CA . GLY A 1 109 ? 2.155 -7.444 -15.715 1.00 66.31 109 GLY A CA 1
ATOM 832 C C . GLY A 1 109 ? 0.971 -7.190 -16.653 1.00 66.31 109 GLY A C 1
ATOM 833 O O . GLY A 1 109 ? -0.059 -7.857 -16.543 1.00 66.31 109 GLY A O 1
ATOM 834 N N . HIS A 1 110 ? 1.147 -6.258 -17.594 1.00 46.94 110 HIS A N 1
ATOM 835 C CA . HIS A 1 110 ? 0.107 -5.747 -18.515 1.00 46.94 110 HIS A CA 1
ATOM 836 C C . HIS A 1 110 ? -0.630 -6.813 -19.333 1.00 46.94 110 HIS A C 1
ATOM 838 O O . HIS A 1 110 ? -1.787 -6.606 -19.668 1.00 46.94 110 HIS A O 1
ATOM 844 N N . ASP A 1 111 ? -0.012 -7.975 -19.568 1.00 46.81 111 ASP A N 1
ATOM 845 C CA . ASP A 1 111 ? -0.585 -9.047 -20.397 1.00 46.81 111 ASP A CA 1
ATOM 846 C C . ASP A 1 111 ? -0.870 -10.337 -19.618 1.00 46.81 111 ASP A C 1
ATOM 848 O O . ASP A 1 111 ? -0.907 -11.434 -20.182 1.00 46.81 111 ASP A O 1
ATOM 852 N N . SER A 1 112 ? -1.051 -10.257 -18.300 1.00 48.31 112 SER A N 1
ATOM 853 C CA . SER A 1 112 ? -1.381 -11.450 -17.522 1.00 48.31 112 SER A CA 1
ATOM 854 C C . SER A 1 112 ? -2.850 -11.851 -17.702 1.00 48.31 112 SER A C 1
ATOM 856 O O . SER A 1 112 ? -3.652 -11.792 -16.785 1.00 48.31 112 SER A O 1
ATOM 858 N N . GLY A 1 113 ? -3.167 -12.446 -18.857 1.00 42.88 113 GLY A N 1
ATOM 859 C CA . GLY A 1 113 ? -4.274 -13.403 -19.011 1.00 42.88 113 GLY A CA 1
ATOM 860 C C . GLY A 1 113 ? -4.089 -14.679 -18.167 1.00 42.88 113 GLY A C 1
ATOM 861 O O . GLY A 1 113 ? -4.676 -15.718 -18.459 1.00 42.88 113 GLY A O 1
ATOM 862 N N . LYS A 1 114 ? -3.230 -14.628 -17.141 1.00 51.28 114 LYS A N 1
ATOM 863 C CA . LYS A 1 114 ? -3.021 -15.688 -16.167 1.00 51.28 114 LYS A CA 1
ATOM 864 C C . LYS A 1 114 ? -4.041 -15.487 -15.061 1.00 51.28 114 LYS A C 1
ATOM 866 O O . LYS A 1 114 ? -4.010 -14.475 -14.370 1.00 51.28 114 LYS A O 1
ATOM 871 N N . GLN A 1 115 ? -4.908 -16.479 -14.889 1.00 47.62 115 GLN A N 1
ATOM 872 C CA . GLN A 1 115 ? -5.698 -16.642 -13.676 1.00 47.62 115 GLN A CA 1
ATOM 873 C C . GLN A 1 115 ? -4.766 -16.515 -12.469 1.00 47.62 115 GLN A C 1
ATOM 875 O O . GLN A 1 115 ? -3.851 -17.320 -12.290 1.00 47.62 115 GLN A O 1
ATOM 880 N N . THR A 1 116 ? -4.980 -15.483 -11.667 1.00 55.00 116 THR A N 1
ATOM 881 C CA . THR A 1 116 ? -4.364 -15.359 -10.356 1.00 55.00 116 THR A CA 1
ATOM 882 C C . THR A 1 116 ? -4.979 -16.425 -9.450 1.00 55.00 116 THR A C 1
ATOM 884 O O . THR A 1 116 ? -6.195 -16.405 -9.242 1.00 55.00 116 THR A O 1
ATOM 887 N N . PRO A 1 117 ? -4.212 -17.410 -8.959 1.00 59.91 117 PRO A N 1
ATOM 888 C CA . PRO A 1 117 ? -4.793 -18.503 -8.199 1.00 59.91 117 PRO A CA 1
ATOM 889 C C . PRO A 1 117 ? -5.263 -18.000 -6.828 1.00 59.91 117 PRO A C 1
ATOM 891 O O . PRO A 1 117 ? -4.466 -17.505 -6.045 1.00 59.91 117 PRO A O 1
ATOM 894 N N . ASN A 1 118 ? -6.546 -18.200 -6.519 1.00 72.38 118 ASN A N 1
ATOM 895 C CA . ASN A 1 118 ? -7.110 -18.205 -5.161 1.00 72.38 118 ASN A CA 1
ATOM 896 C C . ASN A 1 118 ? -7.030 -16.908 -4.325 1.00 72.38 118 ASN A C 1
ATOM 898 O O . ASN A 1 118 ? -7.241 -16.976 -3.116 1.00 72.38 118 ASN A O 1
ATOM 902 N N . TYR A 1 119 ? -6.793 -15.741 -4.928 1.00 81.75 119 TYR A N 1
ATOM 903 C CA . TYR A 1 119 ? -6.921 -14.440 -4.254 1.00 81.75 119 TYR A CA 1
ATOM 904 C C . TYR A 1 119 ? -7.784 -13.461 -5.059 1.00 81.75 119 TYR A 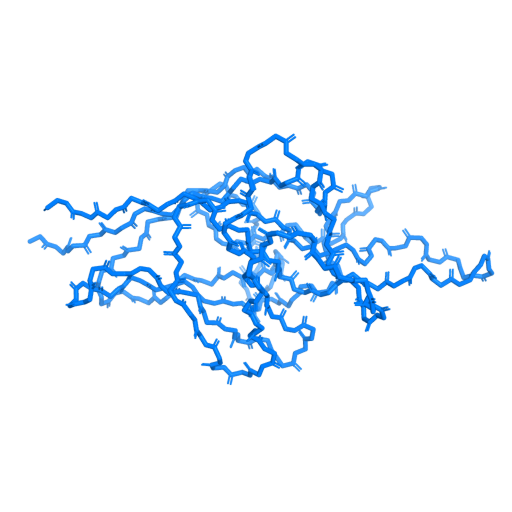C 1
ATOM 906 O O . TYR A 1 119 ? -7.868 -13.538 -6.285 1.00 81.75 119 TYR A O 1
ATOM 914 N N . GLU A 1 120 ? -8.454 -12.554 -4.348 1.00 87.75 120 GLU A N 1
ATOM 915 C CA . GLU A 1 120 ? -9.293 -11.500 -4.924 1.00 87.75 120 GLU A CA 1
ATOM 916 C C . GLU A 1 120 ? -8.404 -10.347 -5.400 1.00 87.75 120 GLU A C 1
ATOM 918 O O . GLU A 1 120 ? -7.521 -9.897 -4.669 1.00 87.75 120 GLU A O 1
ATOM 923 N N . LEU A 1 121 ? -8.641 -9.866 -6.621 1.00 89.25 121 LEU A N 1
ATOM 924 C CA . LEU A 1 121 ? -7.953 -8.710 -7.185 1.00 89.25 121 LEU A CA 1
ATOM 925 C C . LEU A 1 121 ? -8.884 -7.501 -7.190 1.00 89.25 121 LEU A C 1
ATOM 927 O O . LEU A 1 121 ? -9.922 -7.516 -7.849 1.00 89.25 121 LEU A O 1
ATOM 931 N N . ILE A 1 122 ? -8.459 -6.433 -6.526 1.00 92.44 122 ILE A N 1
ATOM 932 C CA . ILE A 1 122 ? -9.135 -5.140 -6.540 1.00 92.44 122 ILE A CA 1
ATOM 933 C C . ILE A 1 122 ? -8.254 -4.168 -7.324 1.00 92.44 122 ILE A C 1
ATOM 935 O O . ILE A 1 122 ? -7.158 -3.811 -6.887 1.00 92.44 122 ILE A O 1
ATOM 939 N N . ALA A 1 123 ? -8.725 -3.766 -8.503 1.00 90.75 123 ALA A N 1
ATOM 940 C CA . ALA A 1 123 ? -8.042 -2.797 -9.350 1.00 90.75 123 ALA A CA 1
ATOM 941 C C . ALA A 1 123 ? -8.380 -1.364 -8.917 1.00 90.75 123 ALA A C 1
ATOM 943 O O . ALA A 1 123 ? -9.550 -1.003 -8.805 1.00 90.75 123 ALA A O 1
ATOM 944 N N . LEU A 1 124 ? -7.346 -0.552 -8.697 1.00 92.69 124 LEU A N 1
ATOM 945 C CA . LEU A 1 124 ? -7.428 0.892 -8.477 1.00 92.69 124 LEU A CA 1
ATOM 946 C C . LEU A 1 124 ? -6.726 1.584 -9.659 1.00 92.69 124 LEU A C 1
ATOM 948 O O . LEU A 1 124 ? -5.646 2.160 -9.530 1.00 92.69 124 LEU A O 1
ATOM 952 N N . ASP A 1 125 ? -7.304 1.426 -10.847 1.00 86.69 125 ASP A N 1
ATOM 953 C CA . ASP A 1 125 ? -6.724 1.796 -12.148 1.00 86.69 125 ASP A CA 1
ATOM 954 C C . ASP A 1 125 ? -7.053 3.231 -12.596 1.00 86.69 125 ASP A C 1
ATOM 956 O O . ASP A 1 125 ? -6.521 3.718 -13.594 1.00 86.69 125 ASP A O 1
ATOM 960 N N . THR A 1 126 ? -7.897 3.925 -11.837 1.00 89.56 126 THR A N 1
ATOM 961 C CA . THR A 1 126 ? -8.305 5.311 -12.068 1.00 89.56 126 THR A CA 1
ATOM 962 C C . THR A 1 126 ? -7.955 6.181 -10.865 1.00 89.56 126 THR A C 1
ATOM 964 O O . THR A 1 126 ? -7.866 5.707 -9.730 1.00 89.56 126 THR A O 1
ATOM 967 N N . VAL A 1 127 ? -7.700 7.469 -11.100 1.00 93.62 127 VAL A N 1
ATOM 968 C CA . VAL A 1 127 ? -7.414 8.422 -10.016 1.00 93.62 127 VAL A CA 1
ATOM 969 C C . VAL A 1 127 ? -8.651 8.558 -9.125 1.00 93.62 127 VAL A C 1
ATOM 971 O O . VAL A 1 127 ? -9.762 8.740 -9.622 1.00 93.62 127 VAL A O 1
ATOM 974 N N . GLY A 1 128 ? -8.457 8.453 -7.812 1.00 94.44 128 GLY A N 1
ATOM 975 C CA . GLY A 1 128 ? -9.521 8.472 -6.807 1.00 94.44 128 GLY A CA 1
ATOM 976 C C . GLY A 1 128 ? -10.174 7.110 -6.541 1.00 94.44 128 GLY A C 1
ATOM 977 O O . GLY A 1 128 ? -10.982 6.996 -5.615 1.00 94.44 128 GLY A O 1
ATOM 978 N N . ALA A 1 129 ? -9.830 6.061 -7.301 1.00 95.31 129 ALA A N 1
ATOM 979 C CA . ALA A 1 129 ? -10.256 4.702 -6.977 1.00 95.31 129 ALA A CA 1
ATOM 980 C C . ALA A 1 129 ? -9.659 4.281 -5.630 1.00 95.31 129 ALA A C 1
ATOM 982 O O . ALA A 1 129 ? -8.456 4.426 -5.401 1.00 95.31 129 ALA A O 1
ATOM 983 N N . LYS A 1 130 ? -10.495 3.748 -4.734 1.00 97.06 130 LYS A N 1
ATOM 984 C CA . LYS A 1 130 ? -10.085 3.394 -3.372 1.00 97.06 130 LYS A CA 1
ATOM 985 C C . LYS A 1 130 ? -10.729 2.113 -2.872 1.00 97.06 130 LYS A C 1
ATOM 987 O O . LYS A 1 130 ? -11.837 1.766 -3.275 1.00 97.06 130 LYS A O 1
ATOM 992 N N . THR A 1 131 ? -10.056 1.465 -1.931 1.00 98.00 131 THR A N 1
ATOM 993 C CA . THR A 1 131 ? -10.570 0.295 -1.210 1.00 98.00 131 THR A CA 1
ATOM 994 C C . THR A 1 131 ? -10.055 0.275 0.227 1.00 98.00 131 THR A C 1
ATOM 996 O O . THR A 1 131 ? -9.073 0.950 0.549 1.00 98.00 131 THR A O 1
ATOM 999 N N . ASP A 1 132 ? -10.739 -0.457 1.105 1.00 97.75 132 ASP A N 1
ATOM 1000 C CA . ASP A 1 132 ? -10.256 -0.711 2.461 1.00 97.75 132 ASP A CA 1
ATOM 1001 C C . ASP A 1 132 ? -9.049 -1.656 2.427 1.00 97.75 132 ASP A C 1
ATOM 1003 O O . ASP A 1 132 ? -9.023 -2.605 1.646 1.00 97.75 132 ASP A O 1
ATOM 1007 N N . LEU A 1 133 ? -8.061 -1.412 3.282 1.00 97.88 133 LEU A N 1
ATOM 1008 C CA . LEU A 1 133 ? -6.938 -2.315 3.507 1.00 97.88 133 LEU A CA 1
ATOM 1009 C C . LEU A 1 133 ? -7.203 -3.217 4.706 1.00 97.88 133 LEU A C 1
ATOM 1011 O O . LEU A 1 133 ? -7.728 -2.779 5.733 1.00 97.88 133 LEU A O 1
ATOM 1015 N N . ARG A 1 134 ? -6.781 -4.474 4.583 1.00 96.56 134 ARG A N 1
ATOM 1016 C CA . ARG A 1 134 ? -6.882 -5.496 5.624 1.00 96.56 134 ARG A CA 1
ATOM 1017 C C . ARG A 1 134 ? -5.525 -6.134 5.873 1.00 96.56 134 ARG A C 1
ATOM 1019 O O . ARG A 1 134 ? -4.695 -6.234 4.972 1.00 96.56 134 ARG A O 1
ATOM 1026 N N . THR A 1 135 ? -5.316 -6.606 7.098 1.00 96.81 135 THR A N 1
ATOM 1027 C CA . THR A 1 135 ? -4.155 -7.445 7.414 1.00 96.81 135 THR A CA 1
ATOM 1028 C C . THR A 1 135 ? -4.141 -8.673 6.505 1.00 96.81 135 THR A C 1
ATOM 1030 O O . THR A 1 135 ? -5.152 -9.360 6.373 1.00 96.81 135 THR A O 1
ATOM 1033 N N . GLY A 1 136 ? -2.996 -8.926 5.873 1.00 94.56 136 GLY A N 1
ATOM 1034 C CA . GLY A 1 136 ? -2.801 -9.993 4.892 1.00 94.56 136 GLY A CA 1
ATOM 1035 C C . GLY A 1 136 ? -3.017 -9.572 3.436 1.00 94.56 136 GLY A C 1
ATOM 1036 O O . GLY A 1 136 ? -2.622 -10.325 2.544 1.00 94.56 136 GLY A O 1
ATOM 1037 N N . ASP A 1 137 ? -3.579 -8.385 3.170 1.00 95.75 137 ASP A N 1
ATOM 1038 C CA . ASP A 1 137 ? -3.615 -7.839 1.810 1.00 95.75 137 ASP A CA 1
ATOM 1039 C C . ASP A 1 137 ? -2.176 -7.622 1.300 1.00 95.75 137 ASP A C 1
ATOM 1041 O O . ASP A 1 137 ? -1.264 -7.282 2.059 1.00 95.75 137 ASP A O 1
ATOM 1045 N N . ILE A 1 138 ? -1.964 -7.792 -0.003 1.00 94.19 138 ILE A N 1
ATOM 1046 C CA . ILE A 1 138 ? -0.756 -7.330 -0.691 1.00 94.19 138 ILE A CA 1
ATOM 1047 C C . ILE A 1 138 ? -1.143 -6.142 -1.558 1.00 94.19 138 ILE A C 1
ATOM 1049 O O . ILE A 1 138 ? -2.058 -6.239 -2.372 1.00 94.19 138 ILE A O 1
ATOM 1053 N N . ILE A 1 139 ? -0.433 -5.027 -1.418 1.00 94.62 139 ILE A N 1
ATOM 1054 C CA . ILE A 1 139 ? -0.545 -3.904 -2.348 1.00 94.62 139 ILE A CA 1
ATOM 1055 C C . ILE A 1 139 ? 0.535 -4.016 -3.414 1.00 94.62 139 ILE A C 1
ATOM 1057 O O . ILE A 1 139 ? 1.670 -4.376 -3.108 1.00 94.62 139 ILE A O 1
ATOM 1061 N N . GLN A 1 140 ? 0.188 -3.672 -4.648 1.00 92.31 140 GLN A N 1
ATOM 1062 C CA . GLN A 1 140 ? 1.127 -3.458 -5.738 1.00 92.31 140 GLN A CA 1
ATOM 1063 C C . GLN A 1 140 ? 0.964 -2.026 -6.247 1.00 92.31 140 GLN A C 1
ATOM 1065 O O . GLN A 1 140 ? -0.117 -1.646 -6.694 1.00 92.31 140 GLN A O 1
ATOM 1070 N N . LEU A 1 141 ? 2.038 -1.243 -6.181 1.00 91.62 141 LEU A N 1
ATOM 1071 C CA . LEU A 1 141 ? 2.098 0.120 -6.697 1.00 91.62 141 LEU A CA 1
ATOM 1072 C C . LEU A 1 141 ? 2.871 0.121 -8.014 1.00 91.62 141 LEU A C 1
ATOM 1074 O O . LEU A 1 141 ? 4.042 -0.282 -8.068 1.00 91.62 141 LEU A O 1
ATOM 1078 N N . GLY A 1 142 ? 2.211 0.577 -9.072 1.00 86.31 142 GLY A N 1
ATOM 1079 C CA . GLY A 1 142 ? 2.692 0.446 -10.433 1.00 86.31 142 GLY A CA 1
ATOM 1080 C C . GLY A 1 142 ? 2.556 -0.980 -10.969 1.00 86.31 142 GLY A C 1
ATOM 1081 O O . GLY A 1 142 ? 2.300 -1.953 -10.263 1.00 86.31 142 GLY A O 1
ATOM 1082 N N . TRP A 1 143 ? 2.731 -1.120 -12.272 1.00 77.12 143 TRP A N 1
ATOM 1083 C CA . TRP A 1 143 ? 2.746 -2.403 -12.972 1.00 77.12 143 TRP A CA 1
ATOM 1084 C C . TRP A 1 143 ? 4.159 -2.966 -13.139 1.00 77.12 143 TRP A C 1
ATOM 1086 O O . TRP A 1 143 ? 5.156 -2.240 -13.038 1.00 77.12 143 TRP A O 1
ATOM 1096 N N . ARG A 1 144 ? 4.235 -4.259 -13.473 1.00 67.19 144 ARG A N 1
ATOM 1097 C CA . ARG A 1 144 ? 5.434 -4.877 -14.043 1.00 67.19 144 ARG A CA 1
ATOM 1098 C C . ARG A 1 144 ? 5.420 -4.753 -15.568 1.00 67.19 144 ARG A C 1
ATOM 1100 O O . ARG A 1 144 ? 4.573 -5.365 -16.219 1.00 67.19 144 ARG A O 1
ATOM 1107 N N . GLN A 1 145 ? 6.379 -4.036 -16.154 1.00 60.72 145 GLN A N 1
ATOM 1108 C CA . GLN A 1 145 ? 6.560 -4.071 -17.611 1.00 60.72 145 GLN A CA 1
ATOM 1109 C C . GLN A 1 145 ? 7.253 -5.390 -18.003 1.00 60.72 145 GLN A C 1
ATOM 1111 O O . GLN A 1 145 ? 8.237 -5.761 -17.350 1.00 60.72 145 GLN A O 1
ATOM 1116 N N . PRO A 1 146 ? 6.774 -6.120 -19.032 1.00 53.69 146 PRO A N 1
ATOM 1117 C CA . PRO A 1 146 ? 7.529 -7.229 -19.610 1.00 53.69 146 PRO A CA 1
ATOM 1118 C C . PRO A 1 146 ? 8.920 -6.738 -20.014 1.00 53.69 146 PRO A C 1
ATOM 1120 O O . PRO A 1 146 ? 9.049 -5.616 -20.511 1.00 53.69 146 PRO A O 1
ATOM 1123 N N . GLU A 1 147 ? 9.964 -7.542 -19.792 1.00 51.38 147 GLU A N 1
ATOM 1124 C CA . GLU A 1 147 ? 11.291 -7.169 -20.285 1.00 51.38 147 GLU A CA 1
ATOM 1125 C C . GLU A 1 147 ? 11.203 -6.898 -21.794 1.00 51.38 147 GLU A C 1
ATOM 1127 O O . GLU A 1 147 ? 10.607 -7.701 -22.523 1.00 51.38 147 GLU A O 1
ATOM 1132 N N . PRO A 1 148 ? 11.759 -5.780 -22.292 1.00 45.66 148 PRO A N 1
ATOM 1133 C CA . PRO A 1 148 ? 11.873 -5.610 -23.725 1.00 45.66 148 PRO A CA 1
ATOM 1134 C C . PRO A 1 148 ? 12.736 -6.748 -24.285 1.00 45.66 148 PRO A C 1
ATOM 1136 O O . PRO A 1 148 ? 13.641 -7.242 -23.611 1.00 45.66 148 PRO A O 1
ATOM 1139 N N . SER A 1 149 ? 12.436 -7.179 -25.515 1.00 48.12 149 SER A N 1
ATOM 1140 C CA . SER A 1 149 ? 13.172 -8.236 -26.226 1.00 48.12 149 SER A CA 1
ATOM 1141 C C . SER A 1 149 ? 14.694 -8.090 -26.073 1.00 48.12 149 SER A C 1
ATOM 1143 O O . SER A 1 149 ? 15.183 -6.970 -25.923 1.00 48.12 149 SER A O 1
ATOM 1145 N N . ALA A 1 150 ? 15.436 -9.199 -26.179 1.00 51.72 150 ALA A N 1
ATOM 1146 C CA . ALA A 1 150 ? 16.881 -9.331 -25.920 1.00 51.72 150 ALA A CA 1
ATOM 1147 C C . ALA A 1 150 ? 17.826 -8.269 -26.548 1.00 51.72 150 ALA A C 1
ATOM 1149 O O . ALA A 1 150 ? 19.004 -8.235 -26.206 1.00 51.72 150 ALA A O 1
ATOM 1150 N N . ASN A 1 151 ? 17.324 -7.386 -27.417 1.00 50.75 151 ASN A N 1
ATOM 1151 C CA . ASN A 1 151 ? 18.045 -6.290 -28.062 1.00 50.75 151 ASN A CA 1
ATOM 1152 C C . ASN A 1 151 ? 17.867 -4.904 -27.406 1.00 50.75 151 ASN A C 1
ATOM 1154 O O . ASN A 1 151 ? 18.385 -3.923 -27.938 1.00 50.75 151 ASN A O 1
ATOM 1158 N N . SER A 1 152 ? 17.167 -4.772 -26.273 1.00 44.66 152 SER A N 1
ATOM 1159 C CA . SER A 1 152 ? 17.087 -3.489 -25.558 1.00 44.66 152 SER A CA 1
ATOM 1160 C C . SER A 1 152 ? 18.175 -3.361 -24.479 1.00 44.66 152 SER A C 1
ATOM 1162 O O . SER A 1 152 ? 18.211 -4.159 -23.542 1.00 44.66 152 SER A O 1
ATOM 1164 N N . PRO A 1 153 ? 19.042 -2.331 -24.544 1.00 41.62 153 PRO A N 1
ATOM 1165 C CA . PRO A 1 153 ? 20.192 -2.184 -23.648 1.00 41.62 153 PRO A CA 1
ATOM 1166 C C . PRO A 1 153 ? 19.832 -1.776 -22.208 1.00 41.62 153 PRO A C 1
ATOM 1168 O O . PRO A 1 153 ? 20.715 -1.696 -21.356 1.00 41.62 153 PRO A O 1
ATOM 1171 N N . SER A 1 154 ? 18.556 -1.540 -21.887 1.00 45.09 154 SER A N 1
ATOM 1172 C CA . SER A 1 154 ? 18.118 -1.198 -20.535 1.00 45.09 154 SER A CA 1
ATOM 1173 C C . SER A 1 154 ? 17.434 -2.387 -19.844 1.00 45.09 154 SER A C 1
ATOM 1175 O O . SER A 1 154 ? 16.214 -2.504 -19.812 1.00 45.09 154 SER A O 1
ATOM 1177 N N . ARG A 1 155 ? 18.223 -3.219 -19.143 1.00 46.00 155 ARG A N 1
ATOM 1178 C CA . ARG A 1 155 ? 17.755 -4.147 -18.072 1.00 46.00 155 ARG A CA 1
ATOM 1179 C C . ARG A 1 155 ? 17.254 -3.408 -16.815 1.00 46.00 155 ARG A C 1
ATOM 1181 O O . ARG A 1 155 ? 17.425 -3.834 -15.674 1.00 46.00 155 ARG A O 1
ATOM 1188 N N . ALA A 1 156 ? 16.721 -2.223 -17.045 1.00 47.09 156 ALA A N 1
ATOM 1189 C CA . ALA A 1 156 ? 16.147 -1.301 -16.105 1.00 47.09 156 ALA A CA 1
ATOM 1190 C C . ALA A 1 156 ? 14.911 -1.953 -15.469 1.00 47.09 156 ALA A C 1
ATOM 1192 O O . ALA A 1 156 ? 13.921 -2.174 -16.158 1.00 47.09 156 ALA A O 1
ATOM 1193 N N . SER A 1 157 ? 14.964 -2.286 -14.178 1.00 53.88 157 SER A N 1
ATOM 1194 C CA . SER A 1 157 ? 13.895 -2.993 -13.465 1.00 53.88 157 SER A CA 1
ATOM 1195 C C . SER A 1 157 ? 12.593 -2.182 -13.452 1.00 53.88 157 SER A C 1
ATOM 1197 O O . SER A 1 157 ? 12.408 -1.278 -12.638 1.00 53.88 157 SER A O 1
ATOM 1199 N N . HIS A 1 158 ? 11.665 -2.515 -14.347 1.00 62.94 158 HIS A N 1
ATOM 1200 C CA . HIS A 1 158 ? 10.262 -2.095 -14.284 1.00 62.94 158 HIS A CA 1
ATOM 1201 C C . HIS A 1 158 ? 9.513 -2.973 -13.276 1.00 62.94 158 HIS A C 1
ATOM 1203 O O . HIS A 1 158 ? 8.492 -3.575 -13.599 1.00 62.94 158 HIS A O 1
ATOM 1209 N N . LEU A 1 159 ? 10.090 -3.131 -12.084 1.00 72.88 159 LEU A N 1
ATOM 1210 C CA . LEU A 1 159 ? 9.483 -3.898 -11.010 1.00 72.88 159 LEU A CA 1
ATOM 1211 C C . LEU A 1 159 ? 8.536 -2.971 -10.241 1.00 72.88 159 LEU A C 1
ATOM 1213 O O . LEU A 1 159 ? 8.929 -1.845 -9.909 1.00 72.88 159 LEU A O 1
ATOM 1217 N N . PRO A 1 160 ? 7.296 -3.402 -9.988 1.00 82.88 160 PRO A N 1
ATOM 1218 C CA . PRO A 1 160 ? 6.402 -2.662 -9.120 1.00 82.88 160 PRO A CA 1
ATOM 1219 C C . PRO A 1 160 ? 6.891 -2.739 -7.671 1.00 82.88 160 PRO A C 1
ATOM 1221 O O . PRO A 1 160 ? 7.718 -3.587 -7.323 1.00 82.88 160 PRO A O 1
ATOM 1224 N N . VAL A 1 161 ? 6.361 -1.864 -6.819 1.00 89.25 161 VAL A N 1
ATOM 1225 C CA . VAL A 1 161 ? 6.507 -2.029 -5.370 1.00 89.25 161 VAL A CA 1
ATOM 1226 C C . VAL A 1 161 ? 5.399 -2.959 -4.901 1.00 89.25 161 VAL A C 1
ATOM 1228 O O . VAL A 1 161 ? 4.233 -2.628 -5.084 1.00 89.25 161 VAL A O 1
ATOM 1231 N N . CYS A 1 162 ? 5.743 -4.089 -4.288 1.00 91.06 162 CYS A N 1
ATOM 1232 C CA . CYS A 1 162 ? 4.779 -4.977 -3.642 1.00 91.06 162 CYS A CA 1
ATOM 1233 C C . CYS A 1 162 ? 5.040 -5.042 -2.141 1.00 91.06 162 CYS A C 1
ATOM 1235 O O . CYS A 1 162 ? 6.160 -5.353 -1.723 1.00 91.06 162 CYS A O 1
ATOM 1237 N N . ALA A 1 163 ? 4.001 -4.800 -1.346 1.00 93.94 163 ALA A N 1
ATOM 1238 C CA . ALA A 1 163 ? 4.089 -4.863 0.103 1.00 93.94 163 ALA A CA 1
ATOM 1239 C C . ALA A 1 163 ? 2.947 -5.680 0.699 1.00 93.94 163 ALA A C 1
ATOM 1241 O O . ALA A 1 163 ? 1.790 -5.472 0.334 1.00 93.94 163 ALA A O 1
ATOM 1242 N N . ARG A 1 164 ? 3.265 -6.573 1.638 1.00 94.75 164 ARG A N 1
ATOM 1243 C CA . ARG A 1 164 ? 2.260 -7.212 2.490 1.00 94.75 164 ARG A CA 1
ATOM 1244 C C . ARG A 1 164 ? 1.866 -6.241 3.598 1.00 94.75 164 ARG A C 1
ATOM 1246 O O . ARG A 1 164 ? 2.725 -5.577 4.175 1.00 94.75 164 ARG A O 1
ATOM 1253 N N . VAL A 1 165 ? 0.568 -6.143 3.850 1.00 97.19 165 VAL A N 1
ATOM 1254 C CA . VAL A 1 165 ? -0.027 -5.167 4.758 1.00 97.19 165 VAL A CA 1
ATOM 1255 C C . VAL A 1 165 ? -0.377 -5.831 6.084 1.00 97.19 165 VAL A C 1
ATOM 1257 O O . VAL A 1 165 ? -1.054 -6.858 6.113 1.00 97.19 165 VAL A O 1
ATOM 1260 N N . THR A 1 166 ? 0.003 -5.190 7.186 1.00 97.94 166 THR A N 1
ATOM 1261 C CA . THR A 1 166 ? -0.594 -5.414 8.509 1.00 97.94 166 THR A CA 1
ATOM 1262 C C . THR A 1 166 ? -1.249 -4.119 8.975 1.00 97.94 166 THR A C 1
ATOM 1264 O O . THR A 1 166 ? -0.614 -3.066 8.954 1.00 97.94 166 THR A O 1
ATOM 1267 N N . VAL A 1 167 ? -2.518 -4.188 9.381 1.00 97.69 167 VAL A N 1
ATOM 1268 C CA . VAL A 1 167 ? -3.283 -3.049 9.906 1.00 97.69 167 VAL A CA 1
ATOM 1269 C C . VAL A 1 167 ? -3.599 -3.286 11.378 1.00 97.69 167 VAL A C 1
ATOM 1271 O O . VAL A 1 167 ? -4.225 -4.287 11.731 1.00 97.69 167 VAL A O 1
ATOM 1274 N N . THR A 1 168 ? -3.227 -2.328 12.220 1.00 97.69 168 THR A N 1
ATOM 1275 C CA . THR A 1 168 ? -3.628 -2.259 13.627 1.00 97.69 168 THR A CA 1
ATOM 1276 C C . THR A 1 168 ? -4.550 -1.063 13.805 1.00 97.69 168 THR A C 1
ATOM 1278 O O . THR A 1 168 ? -4.158 0.072 13.542 1.00 97.69 168 THR A O 1
ATOM 1281 N N . LEU A 1 169 ? -5.784 -1.317 14.231 1.00 95.31 169 LEU A N 1
ATOM 1282 C CA . LEU A 1 169 ? -6.785 -0.287 14.508 1.00 95.31 169 LEU A CA 1
ATOM 1283 C C . LEU A 1 169 ? -6.780 0.063 16.007 1.00 95.31 169 LEU A C 1
ATOM 1285 O O . LEU A 1 169 ? -6.414 -0.791 16.820 1.00 95.31 169 LEU A O 1
ATOM 1289 N N . PRO A 1 170 ? -7.180 1.286 16.387 1.00 87.62 170 PRO A N 1
ATOM 1290 C CA . PRO A 1 170 ? -7.288 1.661 17.790 1.00 87.62 170 PRO A CA 1
ATOM 1291 C C . PRO A 1 170 ? -8.407 0.862 18.474 1.00 87.62 170 PRO A C 1
ATOM 1293 O O . PRO A 1 170 ? -9.426 0.562 17.849 1.00 87.62 170 PRO A O 1
ATOM 1296 N N . ILE A 1 171 ? -8.182 0.513 19.745 1.00 72.00 171 ILE A N 1
ATOM 1297 C CA . ILE A 1 171 ? -9.146 -0.180 20.621 1.00 72.00 171 ILE A CA 1
ATOM 1298 C C . ILE A 1 171 ? -10.219 0.800 21.095 1.00 72.00 171 ILE A C 1
ATOM 1300 O O . ILE A 1 171 ? -9.843 1.938 21.462 1.00 72.00 171 ILE A O 1
#

Foldseek 3Di:
DFWKKWKWWAFQVQAFFDAHIAIEIATAPDDWFFQFEACAPVNHDRDNHGNYWYPADPPGGHAPQTHRGAWTWHQDPVVLFIKIFGQDPGQFKKKKAPDDPPDNDYFDAPPPPDPPPDIDIDTNNDGGRMDTDAQQIKMWTGHFYDPPPPPDPDPPGNGTGITGMHMGTGD